Protein AF-A0A6M1Y937-F1 (afdb_monomer)

Mean predicted aligned error: 14.75 Å

Foldseek 3Di:
DDDPPPPPPPDDDPPDFPWDADPQQGIWGWDCPPQKIWIWGAGQVFRWIWIWIQHPVGIDTFDIDRDNQQADWDWGDDPNWIKIWGWHDDPQKTKIFIDTNNHTPDIHIDRNPPPPVVVPNDDPCVVVCVVCVVVVVVVVVVVVVVVVVVVVVVD

Secondary structure (DSSP, 8-state):
----------PPPTTS---EEETTTEEEEEEEETTEEEEEEEETTTTEEEEEEEETTEEEEEEEEE-TT-EEEEEEEETTEEEEEEEEEETTEEEEEEEETTEEEEEEEEE-S----TTT----HHHHHHHHHHHHHHHHHHHHHHHHHHHHHT-

Sequence (155 aa):
MEHDTLHSTPAGNPGASRMKVSLRHGIECWFDVDDITIRVWGAPWSGREVISVQDAAGERVVSQKRNLRFNSPHEFEYGGHLYRVEIRLKFGVAEIRLFRDGELIDSDLHDGGVRINLETGRMNWSATLKKILPALVLGGLVGAAFGYLVGSLFK

pLDDT: mean 76.75, std 19.43, range [32.28, 96.81]

Radius of gyration: 22.96 Å; Cα contacts (8 Å, |Δi|>4): 225; chains: 1; bounding box: 63×54×56 Å

Structure (mmCIF, N/CA/C/O backbone):
data_AF-A0A6M1Y937-F1
#
_entry.id   AF-A0A6M1Y937-F1
#
loop_
_atom_site.group_PDB
_atom_site.id
_atom_site.type_symbol
_atom_site.label_atom_id
_atom_site.label_alt_id
_atom_site.label_comp_id
_atom_site.label_asym_id
_atom_site.label_entity_id
_atom_site.label_seq_id
_atom_site.pdbx_PDB_ins_code
_atom_site.Cartn_x
_atom_site.Cartn_y
_atom_site.Cartn_z
_atom_site.occupancy
_atom_site.B_iso_or_equiv
_atom_site.auth_seq_id
_atom_site.auth_comp_id
_atom_site.auth_asym_id
_atom_site.auth_atom_id
_atom_site.pdbx_PDB_model_num
ATOM 1 N N . MET A 1 1 ? -4.237 34.894 -2.754 1.00 35.19 1 MET A N 1
ATOM 2 C CA . MET A 1 1 ? -4.790 34.034 -3.817 1.00 35.19 1 MET A CA 1
ATOM 3 C C . MET A 1 1 ? -4.417 32.619 -3.439 1.00 35.19 1 MET A C 1
ATOM 5 O O . MET A 1 1 ? -3.277 32.211 -3.617 1.00 35.19 1 MET A O 1
ATOM 9 N N . GLU A 1 2 ? -5.324 31.982 -2.712 1.00 32.28 2 GLU A N 1
ATOM 10 C CA . GLU A 1 2 ? -5.141 30.671 -2.099 1.00 32.28 2 GLU A CA 1
ATOM 11 C C . GLU A 1 2 ? -5.141 29.595 -3.189 1.00 32.28 2 GLU A C 1
ATOM 13 O O . GLU A 1 2 ? -6.020 29.561 -4.048 1.00 32.28 2 GLU A O 1
ATOM 18 N N . HIS A 1 3 ? -4.100 28.761 -3.194 1.00 32.59 3 HIS A N 1
ATOM 19 C CA . HIS A 1 3 ? -4.014 27.586 -4.050 1.00 32.59 3 HIS A CA 1
ATOM 20 C C . HIS A 1 3 ? -4.872 26.485 -3.433 1.00 32.59 3 HIS A C 1
ATOM 22 O O . HIS A 1 3 ? -4.416 25.729 -2.579 1.00 32.59 3 HIS A O 1
ATOM 28 N N . ASP A 1 4 ? -6.123 26.434 -3.873 1.00 34.88 4 ASP A N 1
ATOM 29 C CA . ASP A 1 4 ? -7.077 25.386 -3.548 1.00 34.88 4 ASP A CA 1
ATOM 30 C C . ASP A 1 4 ? -6.670 24.101 -4.294 1.00 34.88 4 ASP A C 1
ATOM 32 O O . ASP A 1 4 ? -7.001 23.872 -5.461 1.00 34.88 4 ASP A O 1
ATOM 36 N N . THR A 1 5 ? -5.817 23.289 -3.664 1.00 38.19 5 THR A N 1
ATOM 37 C CA . THR A 1 5 ? -5.499 21.943 -4.145 1.00 38.19 5 THR A CA 1
ATOM 38 C C . THR A 1 5 ? -6.694 21.041 -3.881 1.00 38.19 5 THR A C 1
ATOM 40 O O . THR A 1 5 ? -6.810 20.440 -2.816 1.00 38.19 5 THR A O 1
ATOM 43 N N . LEU A 1 6 ? -7.565 20.951 -4.885 1.00 32.56 6 LEU A N 1
ATOM 44 C CA . LEU A 1 6 ? -8.627 19.960 -5.001 1.00 32.56 6 LEU A CA 1
ATOM 45 C C . LEU A 1 6 ? -8.051 18.550 -4.798 1.00 32.56 6 LEU A C 1
ATOM 47 O O . LEU A 1 6 ? -7.470 17.947 -5.703 1.00 32.56 6 LEU A O 1
ATOM 51 N N . HIS A 1 7 ? -8.224 18.023 -3.587 1.00 38.12 7 HIS A N 1
ATOM 52 C CA . HIS A 1 7 ? -8.162 16.597 -3.304 1.00 38.12 7 HIS A CA 1
ATOM 53 C C . HIS A 1 7 ? -9.404 15.958 -3.932 1.00 38.12 7 HIS A C 1
ATOM 55 O O . HIS A 1 7 ? -10.459 15.837 -3.315 1.00 38.12 7 HIS A O 1
ATOM 61 N N . SER A 1 8 ? -9.296 15.590 -5.205 1.00 37.72 8 SER A N 1
ATOM 62 C CA . SER A 1 8 ? -10.328 14.819 -5.888 1.00 37.72 8 SER A CA 1
ATOM 63 C C . SER A 1 8 ? -10.316 13.391 -5.343 1.00 37.72 8 SER A C 1
ATOM 65 O O . SER A 1 8 ? -9.587 12.535 -5.846 1.00 37.72 8 SER A O 1
ATOM 67 N N . THR A 1 9 ? -11.108 13.130 -4.307 1.00 49.31 9 THR A N 1
ATOM 68 C CA . THR A 1 9 ? -11.548 11.778 -3.946 1.00 49.31 9 THR A CA 1
ATOM 69 C C . THR A 1 9 ? -12.410 11.258 -5.099 1.00 49.31 9 THR A C 1
ATOM 71 O O . THR A 1 9 ? -13.465 11.839 -5.361 1.00 49.31 9 THR A O 1
ATOM 74 N N . PRO A 1 10 ? -12.003 10.216 -5.847 1.00 47.81 10 PRO A N 1
ATOM 75 C CA . PRO A 1 10 ? -12.894 9.635 -6.834 1.00 47.81 10 PRO A CA 1
ATOM 76 C C . PRO A 1 10 ? -13.980 8.851 -6.093 1.00 47.81 10 PRO A C 1
ATOM 78 O O . PRO A 1 10 ? -13.693 7.860 -5.422 1.00 47.81 10 PRO A O 1
ATOM 81 N N . ALA A 1 11 ? -15.220 9.329 -6.218 1.00 44.12 11 ALA A N 1
ATOM 82 C CA . ALA A 1 11 ? -16.422 8.618 -5.808 1.00 44.12 11 ALA A CA 1
ATOM 83 C C . ALA A 1 11 ? -16.444 7.214 -6.435 1.00 44.12 11 ALA A C 1
ATOM 85 O O . ALA A 1 11 ? -16.033 7.014 -7.582 1.00 44.12 11 ALA A O 1
ATOM 86 N N . GLY A 1 12 ? -16.863 6.244 -5.628 1.00 37.34 12 GLY A N 1
ATOM 87 C CA . GLY A 1 12 ? -16.576 4.838 -5.839 1.00 37.34 12 GLY A CA 1
ATOM 88 C C . GLY A 1 12 ? -17.412 4.167 -6.922 1.00 37.34 12 GLY A C 1
ATOM 89 O O . GLY A 1 12 ? -18.605 4.413 -7.064 1.00 37.34 12 GLY A O 1
ATOM 90 N N . ASN A 1 13 ? -16.763 3.248 -7.636 1.00 36.31 13 ASN A N 1
ATOM 91 C CA . ASN A 1 13 ? -17.419 2.110 -8.264 1.00 36.31 13 ASN A CA 1
ATOM 92 C C . ASN A 1 13 ? -17.120 0.892 -7.365 1.00 36.31 13 ASN A C 1
ATOM 94 O O . ASN A 1 13 ? -15.931 0.605 -7.152 1.00 36.31 13 ASN A O 1
ATOM 98 N N . PRO A 1 14 ? -18.126 0.236 -6.763 1.00 40.62 14 PRO A N 1
ATOM 99 C CA . PRO A 1 14 ? -17.914 -0.940 -5.927 1.00 40.62 14 PRO A CA 1
ATOM 100 C C . PRO A 1 14 ? -17.538 -2.123 -6.830 1.00 40.62 14 PRO A C 1
ATOM 102 O O . PRO A 1 14 ? -18.339 -2.569 -7.646 1.00 40.62 14 PRO A O 1
ATOM 105 N N . GLY A 1 15 ? -16.291 -2.590 -6.729 1.00 41.94 15 GLY A N 1
ATOM 106 C CA . GLY A 1 15 ? -15.800 -3.776 -7.448 1.00 41.94 15 GLY A CA 1
ATOM 107 C C . GLY A 1 15 ? -14.704 -3.539 -8.493 1.00 41.94 15 GLY A C 1
ATOM 108 O O . GLY A 1 15 ? -14.264 -4.494 -9.128 1.00 41.94 15 GLY A O 1
ATOM 109 N N . ALA A 1 16 ? -14.229 -2.306 -8.685 1.00 48.12 16 ALA A N 1
ATOM 110 C CA . ALA A 1 16 ? -13.041 -2.047 -9.499 1.00 48.12 16 ALA A CA 1
ATOM 111 C C . ALA A 1 16 ? -11.820 -1.876 -8.589 1.00 48.12 16 ALA A C 1
ATOM 113 O O . ALA A 1 16 ? -11.764 -0.898 -7.848 1.00 48.12 16 ALA A O 1
ATOM 114 N N . SER A 1 17 ? -10.860 -2.801 -8.681 1.00 53.78 17 SER A N 1
ATOM 115 C CA . SER A 1 17 ? -9.515 -2.685 -8.097 1.00 53.78 17 SER A CA 1
ATOM 116 C C . SER A 1 17 ? -8.974 -1.268 -8.319 1.00 53.78 17 SER A C 1
ATOM 118 O O . SER A 1 17 ? -8.840 -0.825 -9.467 1.00 53.78 17 SER A O 1
ATOM 120 N N . ARG A 1 18 ? -8.736 -0.512 -7.236 1.00 78.12 18 ARG A N 1
ATOM 121 C CA . ARG A 1 18 ? -8.328 0.908 -7.309 1.00 78.12 18 ARG A CA 1
ATOM 122 C C . ARG A 1 18 ? -6.831 1.081 -7.086 1.00 78.12 18 ARG A C 1
ATOM 124 O O . ARG A 1 18 ? -6.392 2.152 -6.673 1.00 78.12 18 ARG A O 1
ATOM 131 N N . MET A 1 19 ? -6.024 0.071 -7.386 1.00 83.25 19 MET A N 1
ATOM 132 C CA . MET A 1 19 ? -4.578 0.201 -7.270 1.00 83.25 19 MET A CA 1
ATOM 133 C C . MET A 1 19 ? -3.995 1.086 -8.384 1.00 83.25 19 MET A C 1
ATOM 135 O O . MET A 1 19 ? -4.123 0.815 -9.579 1.00 83.25 19 MET A O 1
ATOM 139 N N . LYS A 1 20 ? -3.287 2.139 -7.980 1.00 86.12 20 LYS A N 1
ATOM 140 C CA . LYS A 1 20 ? -2.469 2.998 -8.836 1.00 86.12 20 LYS A CA 1
ATOM 141 C C . LYS A 1 20 ? -1.001 2.750 -8.524 1.00 86.12 20 LYS A C 1
ATOM 143 O O . LYS A 1 20 ? -0.574 2.845 -7.377 1.00 86.12 20 LYS A O 1
ATOM 148 N N . VAL A 1 21 ? -0.209 2.497 -9.559 1.00 81.50 21 VAL A N 1
ATOM 149 C CA . VAL A 1 21 ? 1.246 2.364 -9.439 1.00 81.50 21 VAL A CA 1
ATOM 150 C C . VAL A 1 21 ? 1.912 3.369 -10.365 1.00 81.50 21 VAL A C 1
ATOM 152 O O . VAL A 1 21 ? 1.602 3.453 -11.552 1.00 81.50 21 VAL A O 1
ATOM 155 N N . SER A 1 22 ? 2.834 4.161 -9.825 1.00 80.31 22 SER A N 1
ATOM 156 C CA . SER A 1 22 ? 3.621 5.113 -10.602 1.00 80.31 22 SER A CA 1
ATOM 157 C C . SER A 1 22 ? 5.044 5.245 -10.065 1.00 80.31 22 SER A C 1
ATOM 159 O O . SER A 1 22 ? 5.284 5.210 -8.861 1.00 80.31 22 SER A O 1
ATOM 161 N N . LEU A 1 23 ? 6.001 5.491 -10.961 1.00 72.31 23 LEU A N 1
ATOM 162 C CA . LEU A 1 23 ? 7.405 5.714 -10.588 1.00 72.31 23 LEU A CA 1
ATOM 163 C C . LEU A 1 23 ? 7.620 7.012 -9.788 1.00 72.31 23 LEU A C 1
ATOM 165 O O . LEU A 1 23 ? 8.604 7.141 -9.061 1.00 72.31 23 LEU A O 1
ATOM 169 N N . ARG A 1 24 ? 6.713 7.988 -9.932 1.00 74.75 24 ARG A N 1
ATOM 170 C CA . ARG A 1 24 ? 6.823 9.302 -9.283 1.00 74.75 24 ARG A CA 1
ATOM 171 C C . ARG A 1 24 ? 6.083 9.370 -7.949 1.00 74.75 24 ARG A C 1
ATOM 173 O O . ARG A 1 24 ? 6.630 9.921 -7.001 1.00 74.75 24 ARG A O 1
ATOM 180 N N . HIS A 1 25 ? 4.869 8.828 -7.882 1.00 77.00 25 HIS A N 1
ATOM 181 C CA . HIS A 1 25 ? 3.992 8.945 -6.709 1.00 77.00 25 HIS A CA 1
AT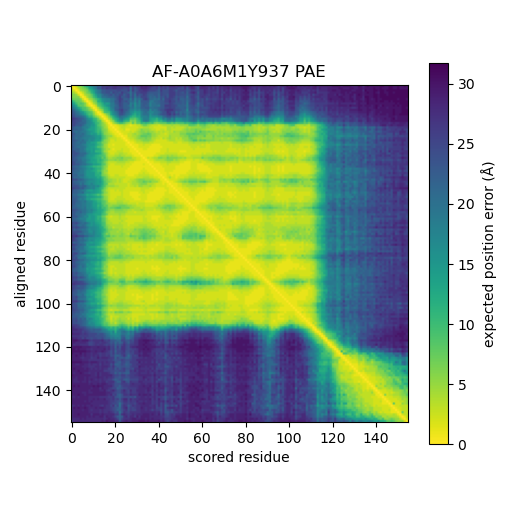OM 182 C C . HIS A 1 25 ? 3.905 7.654 -5.890 1.00 77.00 25 HIS A C 1
ATOM 184 O O . HIS A 1 25 ? 3.419 7.693 -4.763 1.00 77.00 25 HIS A O 1
ATOM 190 N N . GLY A 1 26 ? 4.435 6.545 -6.418 1.00 84.31 26 GLY A N 1
ATOM 191 C CA . GLY A 1 26 ? 4.500 5.268 -5.724 1.00 84.31 26 GLY A CA 1
ATOM 192 C C . GLY A 1 26 ? 3.291 4.382 -5.941 1.00 84.31 26 GLY A C 1
ATOM 193 O O . GLY A 1 26 ? 2.678 4.414 -7.010 1.00 84.31 26 GLY A O 1
ATOM 194 N N . ILE A 1 27 ? 3.004 3.576 -4.924 1.00 87.50 27 ILE A N 1
ATOM 195 C CA . ILE A 1 27 ? 1.865 2.664 -4.879 1.00 87.50 27 ILE A CA 1
ATOM 196 C C . ILE A 1 27 ? 0.773 3.333 -4.053 1.00 87.50 27 ILE A C 1
ATOM 198 O O . ILE A 1 27 ? 1.035 3.817 -2.953 1.00 87.50 27 ILE A O 1
ATOM 202 N N . GLU A 1 28 ? -0.439 3.360 -4.583 1.00 91.62 28 GLU A N 1
ATOM 203 C CA . GLU A 1 28 ? -1.617 3.851 -3.884 1.00 91.62 28 GLU A CA 1
ATOM 204 C C . GLU A 1 28 ? -2.786 2.895 -4.124 1.00 91.62 28 GLU A C 1
ATOM 206 O O . GLU A 1 28 ? -3.019 2.484 -5.258 1.00 91.62 28 GLU A O 1
ATOM 211 N N . CYS A 1 29 ? -3.489 2.498 -3.070 1.00 91.75 29 CYS A N 1
ATOM 212 C CA . CYS A 1 29 ? -4.569 1.515 -3.123 1.00 91.75 29 CYS A CA 1
ATOM 213 C C . CYS A 1 29 ? -5.653 1.876 -2.109 1.00 91.75 29 CYS A C 1
ATOM 215 O O . CYS A 1 29 ? -5.351 2.485 -1.081 1.00 91.75 29 CYS A O 1
ATOM 217 N N . TRP A 1 30 ? -6.896 1.491 -2.390 1.00 93.12 30 TRP A N 1
ATOM 218 C CA . TRP A 1 30 ? -8.041 1.730 -1.516 1.00 93.12 30 TRP A CA 1
ATOM 219 C C . TRP A 1 30 ? -8.870 0.461 -1.396 1.00 93.12 30 TRP A C 1
ATOM 221 O O . TRP A 1 30 ? -9.169 -0.158 -2.413 1.00 93.12 30 TRP A O 1
ATOM 231 N N . PHE A 1 31 ? -9.266 0.129 -0.174 1.00 91.25 31 PHE A N 1
ATOM 232 C CA . PHE A 1 31 ? -10.199 -0.948 0.126 1.00 91.25 31 PHE A CA 1
ATOM 233 C C . PHE A 1 31 ? -11.432 -0.353 0.791 1.00 91.25 31 PHE A C 1
ATOM 235 O O . PHE A 1 31 ? -11.298 0.341 1.796 1.00 91.25 31 PHE A O 1
ATOM 242 N N . ASP A 1 32 ? -12.608 -0.622 0.236 1.00 91.25 32 ASP A N 1
ATOM 243 C CA . ASP A 1 32 ? -13.886 -0.201 0.807 1.00 91.25 32 ASP A CA 1
ATOM 244 C C . ASP A 1 32 ? -14.475 -1.410 1.570 1.00 91.25 32 ASP A C 1
ATOM 246 O O . ASP A 1 32 ? -14.876 -2.395 0.951 1.00 91.25 32 ASP A O 1
ATOM 250 N N . VAL A 1 33 ? -14.480 -1.373 2.908 1.00 88.50 33 VAL A N 1
ATOM 251 C CA . VAL A 1 33 ? -14.933 -2.469 3.794 1.00 88.50 33 VAL A CA 1
ATOM 252 C C . VAL A 1 33 ? -15.628 -1.895 5.026 1.00 88.50 33 VAL A C 1
ATOM 254 O O . VAL A 1 33 ? -15.179 -0.882 5.530 1.00 88.50 33 VAL A O 1
ATOM 257 N N . ASP A 1 34 ? -16.690 -2.525 5.538 1.00 84.12 34 ASP A N 1
ATOM 258 C CA . ASP A 1 34 ? -17.322 -2.179 6.830 1.00 84.12 34 ASP A CA 1
ATOM 259 C C . ASP A 1 34 ? -17.558 -0.665 7.048 1.00 84.12 34 ASP A C 1
ATOM 261 O O . ASP A 1 34 ? -17.217 -0.106 8.092 1.00 84.12 34 ASP A O 1
ATOM 265 N N . ASP A 1 35 ? -18.102 0.007 6.029 1.00 86.31 35 ASP A N 1
ATOM 266 C CA . ASP A 1 35 ? -18.364 1.458 6.000 1.00 86.31 35 ASP A CA 1
ATOM 267 C C . ASP A 1 35 ? -17.122 2.355 6.183 1.00 86.31 35 ASP A C 1
ATOM 269 O O . ASP A 1 35 ? -17.237 3.556 6.445 1.00 86.31 35 ASP A O 1
ATOM 273 N N . ILE A 1 36 ? -15.930 1.789 5.994 1.00 90.25 36 ILE A N 1
ATOM 274 C CA . ILE A 1 36 ? -14.660 2.504 5.950 1.00 90.25 36 ILE A CA 1
ATOM 275 C C . ILE A 1 36 ? -13.938 2.327 4.624 1.00 90.25 36 ILE A C 1
ATOM 277 O O . ILE A 1 36 ? -14.040 1.306 3.946 1.00 90.25 36 ILE A O 1
ATOM 281 N N . THR A 1 37 ? -13.118 3.319 4.294 1.00 94.19 37 THR A N 1
ATOM 282 C CA . THR A 1 37 ? -12.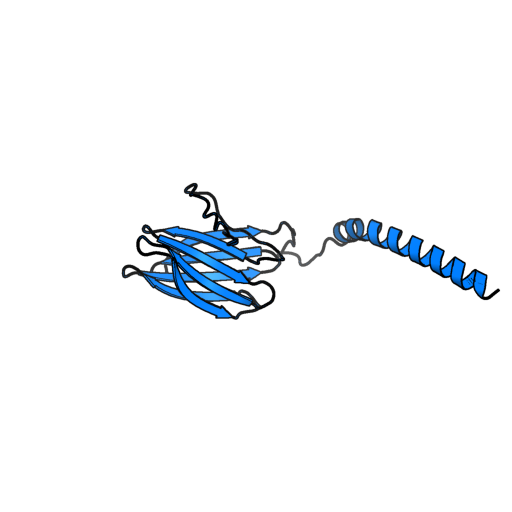137 3.214 3.217 1.00 94.19 37 THR A CA 1
ATOM 283 C C . THR A 1 37 ? -10.740 3.155 3.819 1.00 94.19 37 THR A C 1
ATOM 285 O O . THR A 1 37 ? -10.262 4.113 4.427 1.00 94.19 37 THR A O 1
ATOM 288 N N . ILE A 1 38 ? -10.050 2.033 3.631 1.00 94.06 38 ILE A N 1
ATOM 289 C CA . ILE A 1 38 ? -8.646 1.870 4.004 1.00 94.06 38 ILE A CA 1
ATOM 290 C C . ILE A 1 38 ? -7.796 2.296 2.813 1.00 94.06 38 ILE A C 1
ATOM 292 O O . ILE A 1 38 ? -7.804 1.646 1.769 1.00 94.06 38 ILE A O 1
ATOM 296 N N . ARG A 1 39 ? -7.025 3.368 2.971 1.00 95.06 39 ARG A N 1
ATOM 297 C CA . ARG A 1 39 ? -6.066 3.843 1.977 1.00 95.06 39 ARG A CA 1
ATOM 298 C C . ARG A 1 39 ? -4.662 3.378 2.337 1.00 95.06 39 ARG A C 1
ATOM 300 O O . ARG A 1 39 ? -4.184 3.561 3.455 1.00 95.06 39 ARG A O 1
ATOM 307 N N . VAL A 1 40 ? -3.978 2.822 1.349 1.00 94.50 40 VAL A N 1
ATOM 308 C CA . VAL A 1 40 ? -2.596 2.359 1.443 1.00 94.50 40 VAL A CA 1
ATOM 309 C C . VAL A 1 40 ? -1.748 3.198 0.506 1.00 94.50 40 VAL A C 1
ATOM 311 O O . VAL A 1 40 ? -2.002 3.226 -0.695 1.00 94.50 40 VAL A O 1
ATOM 314 N N . TRP A 1 41 ? -0.730 3.869 1.038 1.00 94.44 41 TRP A N 1
ATOM 315 C CA . TRP A 1 41 ? 0.205 4.668 0.252 1.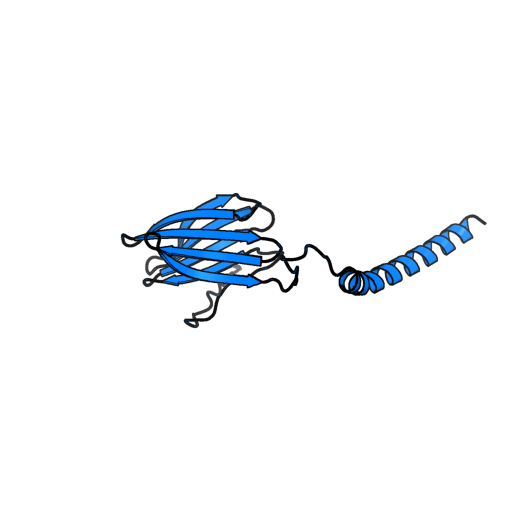00 94.44 41 TRP A CA 1
ATOM 316 C C . TRP A 1 41 ? 1.654 4.270 0.533 1.00 94.44 41 TRP A C 1
ATOM 318 O O . TRP A 1 41 ? 2.067 4.169 1.688 1.00 94.44 41 TRP A O 1
ATOM 328 N N . GLY A 1 42 ? 2.441 4.079 -0.526 1.00 91.62 42 GLY A N 1
ATOM 329 C CA . GLY A 1 42 ? 3.851 3.704 -0.465 1.00 91.62 42 GLY A CA 1
ATOM 330 C C . GLY A 1 42 ? 4.721 4.572 -1.373 1.00 91.62 42 GLY A C 1
ATOM 331 O O . GLY A 1 42 ? 4.572 4.536 -2.590 1.00 91.62 42 GLY A O 1
ATOM 332 N N . ALA A 1 43 ? 5.669 5.320 -0.805 1.00 88.06 43 ALA A N 1
ATOM 333 C CA . ALA A 1 43 ? 6.555 6.235 -1.526 1.00 88.06 43 ALA A CA 1
ATOM 334 C C . ALA A 1 43 ? 7.801 5.524 -2.093 1.00 88.06 43 ALA A C 1
ATOM 336 O O . ALA A 1 43 ? 8.649 5.079 -1.313 1.00 88.06 43 ALA A O 1
ATOM 337 N N . PRO A 1 44 ? 8.015 5.511 -3.422 1.00 80.12 44 PRO A N 1
ATOM 338 C CA . PRO A 1 44 ? 8.881 4.538 -4.096 1.00 80.12 44 PRO A CA 1
ATOM 339 C C . PRO A 1 44 ? 10.371 4.694 -3.758 1.00 80.12 44 PRO A C 1
ATOM 341 O O . PRO A 1 44 ? 11.111 3.718 -3.759 1.00 80.12 44 PRO A O 1
ATOM 344 N N . TRP A 1 45 ? 10.816 5.909 -3.429 1.00 81.25 45 TRP A N 1
ATOM 345 C CA . TRP A 1 45 ? 12.230 6.214 -3.168 1.00 81.25 45 TRP A CA 1
ATOM 346 C C . TRP A 1 45 ? 12.599 6.186 -1.689 1.00 81.25 45 TRP A C 1
ATOM 348 O O . TRP A 1 45 ? 13.715 5.828 -1.321 1.00 81.25 45 TRP A O 1
ATOM 358 N N . SER A 1 46 ? 11.674 6.596 -0.821 1.00 87.75 46 SER A N 1
ATOM 359 C CA . SER A 1 46 ? 11.926 6.630 0.619 1.00 87.75 46 SER A CA 1
ATOM 360 C C . SER A 1 46 ? 11.551 5.317 1.302 1.00 87.75 46 SER A C 1
ATOM 362 O O . SER A 1 46 ? 12.013 5.086 2.421 1.00 87.75 46 SER A O 1
ATOM 364 N N . GLY A 1 47 ? 10.728 4.483 0.657 1.00 88.44 47 GLY A N 1
ATOM 365 C CA . GLY A 1 47 ? 10.111 3.306 1.263 1.00 88.44 47 GLY A CA 1
ATOM 366 C C . GLY A 1 47 ? 9.079 3.671 2.328 1.00 88.44 47 GLY A C 1
ATOM 367 O O . GLY A 1 47 ? 8.759 2.841 3.165 1.00 88.44 47 GLY A O 1
ATOM 368 N N . ARG A 1 48 ? 8.626 4.930 2.398 1.00 94.31 48 ARG A N 1
ATOM 369 C CA . ARG A 1 48 ? 7.636 5.345 3.398 1.00 94.31 48 ARG A CA 1
ATOM 370 C C . ARG A 1 48 ? 6.287 4.726 3.052 1.00 94.31 48 ARG A C 1
ATOM 372 O O . ARG A 1 48 ? 5.803 4.926 1.948 1.00 94.31 48 ARG A O 1
ATOM 379 N N . GLU A 1 49 ? 5.688 4.050 4.015 1.00 95.00 49 GLU A N 1
ATOM 380 C CA . GLU A 1 49 ? 4.399 3.373 3.912 1.00 95.00 49 GLU A CA 1
ATOM 381 C C . GLU A 1 49 ? 3.448 3.999 4.925 1.00 95.00 49 GLU A C 1
ATOM 383 O O . GLU A 1 49 ? 3.820 4.179 6.088 1.00 95.00 49 GLU A O 1
ATOM 388 N N . VAL A 1 50 ? 2.249 4.368 4.491 1.00 96.50 50 VAL A N 1
ATOM 389 C CA . VAL A 1 50 ? 1.218 4.998 5.319 1.00 96.50 50 VAL A CA 1
ATOM 390 C C . VAL A 1 50 ? -0.105 4.301 5.048 1.00 96.50 50 VAL A C 1
ATOM 392 O O . VAL A 1 50 ? -0.516 4.184 3.895 1.00 96.50 50 VAL A O 1
ATOM 395 N N . ILE A 1 51 ? -0.757 3.859 6.118 1.00 96.25 51 ILE A N 1
ATOM 396 C CA . ILE A 1 51 ? -2.109 3.312 6.100 1.00 96.25 51 ILE A CA 1
ATOM 397 C C . ILE A 1 51 ? -3.014 4.318 6.793 1.00 96.25 51 ILE A C 1
ATOM 399 O O . ILE A 1 51 ? -2.768 4.674 7.953 1.00 96.25 51 ILE A O 1
ATOM 403 N N . SER A 1 52 ? -4.044 4.771 6.094 1.00 96.62 52 SER A N 1
ATOM 404 C CA . SER A 1 52 ? -5.097 5.607 6.653 1.00 96.62 52 SER A CA 1
ATOM 405 C C . SER A 1 52 ? -6.456 4.933 6.535 1.00 96.62 52 SER A C 1
ATOM 407 O O . SER A 1 52 ? -6.696 4.125 5.644 1.00 96.62 52 SER A O 1
ATOM 409 N N . VAL A 1 53 ? -7.332 5.256 7.477 1.00 95.69 53 VAL A N 1
ATOM 410 C CA . VAL A 1 53 ? -8.737 4.861 7.479 1.00 95.69 53 VAL A CA 1
ATOM 411 C C . VAL A 1 53 ? -9.558 6.127 7.335 1.00 95.69 53 VAL A C 1
ATOM 413 O O . VAL A 1 53 ? -9.335 7.086 8.074 1.00 95.69 53 VAL A O 1
ATOM 416 N N . GLN A 1 54 ? -10.477 6.123 6.381 1.00 94.38 54 GLN A N 1
ATOM 417 C CA . GLN A 1 54 ? -11.482 7.151 6.199 1.00 94.38 54 GLN A CA 1
ATOM 418 C C . GLN A 1 54 ? -12.841 6.599 6.618 1.00 94.38 54 GLN A C 1
ATOM 420 O O . GLN A 1 54 ? -13.282 5.574 6.103 1.00 94.38 54 GLN A O 1
ATOM 425 N N . ASP A 1 55 ? -13.482 7.296 7.544 1.00 92.38 55 ASP A N 1
ATOM 426 C CA . ASP A 1 55 ? -14.818 7.001 8.051 1.00 92.38 55 ASP A CA 1
ATOM 427 C C . ASP A 1 55 ? -15.665 8.293 8.091 1.00 92.38 55 ASP A C 1
ATOM 429 O O . ASP A 1 55 ? -15.267 9.336 7.559 1.00 92.38 55 ASP A O 1
ATOM 433 N N . ALA A 1 56 ? -16.846 8.242 8.714 1.00 89.88 56 ALA A N 1
ATOM 434 C CA . ALA A 1 56 ? -17.733 9.400 8.849 1.00 89.88 56 ALA A CA 1
ATOM 435 C C . ALA A 1 56 ? -1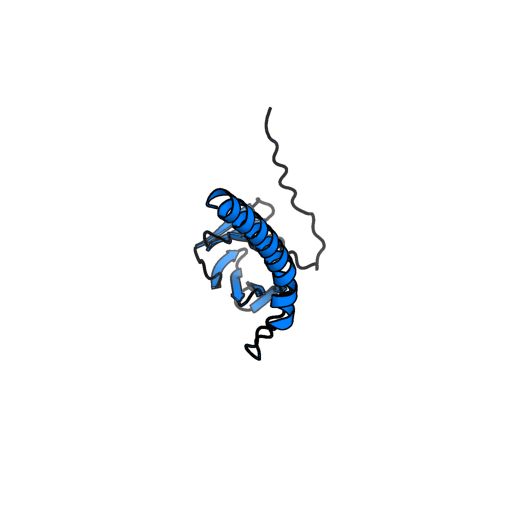7.131 10.571 9.657 1.00 89.88 56 ALA A C 1
ATOM 437 O O . ALA A 1 56 ? -17.574 11.709 9.499 1.00 89.88 56 ALA A O 1
ATOM 438 N N . ALA A 1 57 ? -16.142 10.318 10.519 1.00 89.44 57 ALA A N 1
ATOM 439 C CA . ALA A 1 57 ? -15.436 11.337 11.294 1.00 89.44 57 ALA A CA 1
ATOM 440 C C . ALA A 1 57 ? -14.244 11.949 10.533 1.00 89.44 57 ALA A C 1
ATOM 442 O O . ALA A 1 57 ? -13.761 13.015 10.920 1.00 89.44 57 ALA A O 1
ATOM 443 N N . GLY A 1 58 ? -13.786 11.314 9.450 1.00 91.19 58 GLY A N 1
ATOM 444 C CA . GLY A 1 58 ? -12.733 11.819 8.569 1.00 91.19 58 GLY A CA 1
ATOM 445 C C . GLY A 1 58 ? -11.636 10.793 8.277 1.00 91.19 58 GLY A C 1
ATOM 446 O O . GLY A 1 58 ? -11.777 9.606 8.552 1.00 91.19 58 GLY A O 1
ATOM 447 N N . GLU A 1 59 ? -10.526 11.253 7.690 1.00 93.44 59 GLU A N 1
ATOM 448 C CA . GLU A 1 59 ? -9.343 10.421 7.426 1.00 93.44 59 GLU A CA 1
ATOM 449 C C . GLU A 1 59 ? -8.359 10.489 8.602 1.00 93.44 59 GLU A C 1
ATOM 451 O O . GLU A 1 59 ? -7.979 11.570 9.059 1.00 93.44 59 GLU A O 1
ATOM 456 N N . ARG A 1 60 ? -7.887 9.329 9.063 1.00 95.31 60 ARG A N 1
ATOM 457 C CA . ARG A 1 60 ? -6.857 9.211 10.101 1.00 95.31 60 ARG A CA 1
ATOM 458 C C . ARG A 1 60 ? -5.786 8.203 9.721 1.00 95.31 60 ARG A C 1
ATOM 460 O O . ARG A 1 60 ? -6.081 7.135 9.198 1.00 95.31 60 ARG A O 1
ATOM 467 N N . VAL A 1 61 ? -4.529 8.516 10.027 1.00 96.81 61 VAL A N 1
ATOM 468 C CA . VAL A 1 61 ? -3.410 7.582 9.841 1.00 96.81 61 VAL A CA 1
ATOM 469 C C . VAL A 1 61 ? -3.408 6.569 10.982 1.00 96.81 61 VAL A C 1
ATOM 471 O O . VAL A 1 61 ? -3.278 6.947 12.143 1.00 96.81 61 VAL A O 1
ATOM 474 N N . VAL A 1 62 ? -3.525 5.286 10.644 1.00 96.00 62 VAL A N 1
ATOM 475 C CA . VAL A 1 62 ? -3.542 4.172 11.608 1.00 96.00 62 VAL A CA 1
ATOM 476 C C . VAL A 1 62 ? -2.201 3.450 11.689 1.00 96.00 62 VAL A C 1
ATOM 478 O O . VAL A 1 62 ? -1.882 2.838 12.703 1.00 96.00 62 VAL A O 1
ATOM 481 N N . SER A 1 63 ? -1.380 3.530 10.640 1.00 96.19 63 SER A N 1
ATOM 482 C CA . SER A 1 63 ? -0.051 2.925 10.644 1.00 96.19 63 SER A CA 1
ATOM 483 C C . SER A 1 63 ? 0.902 3.661 9.715 1.00 96.19 63 SER A C 1
ATOM 485 O O . SER A 1 63 ? 0.527 4.080 8.622 1.00 96.19 63 SER A O 1
ATOM 487 N N . GLN A 1 64 ? 2.163 3.786 10.125 1.00 95.81 64 GLN A N 1
ATOM 488 C CA . GLN A 1 64 ? 3.226 4.326 9.286 1.00 95.81 64 GLN A CA 1
ATOM 489 C C . GLN A 1 64 ? 4.516 3.534 9.496 1.00 95.81 64 GLN A C 1
ATOM 491 O O . GLN A 1 64 ? 4.945 3.320 10.629 1.00 95.81 64 GLN A O 1
ATOM 496 N N . LYS A 1 65 ? 5.162 3.130 8.400 1.00 94.56 65 LYS A N 1
ATOM 497 C CA . LYS A 1 65 ?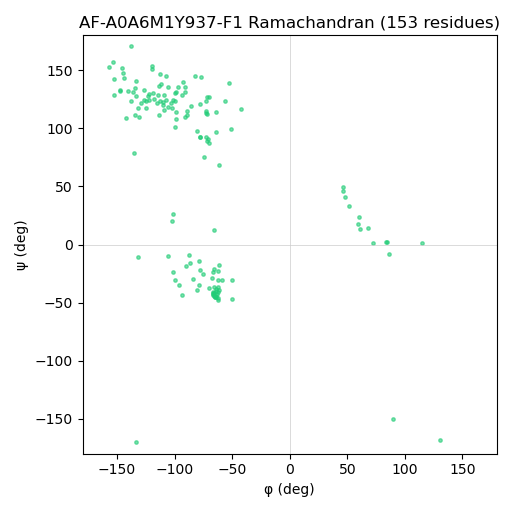 6.454 2.432 8.413 1.00 94.56 65 LYS A CA 1
ATOM 498 C C . LYS A 1 65 ? 7.377 2.965 7.326 1.00 94.56 65 LYS A C 1
ATOM 500 O O . LYS A 1 65 ? 6.999 3.794 6.497 1.00 94.56 65 LYS A O 1
ATOM 505 N N . ARG A 1 66 ? 8.633 2.525 7.373 1.00 92.94 66 ARG A N 1
ATOM 506 C CA . ARG A 1 66 ? 9.616 2.785 6.325 1.00 92.94 66 ARG A CA 1
ATOM 507 C C . ARG A 1 66 ? 10.307 1.484 5.941 1.00 92.94 66 ARG A C 1
ATOM 509 O O . ARG A 1 66 ? 11.097 0.957 6.718 1.00 92.94 66 ARG A O 1
ATOM 516 N N . ASN A 1 67 ? 10.014 0.991 4.747 1.00 87.62 67 ASN A N 1
ATOM 517 C CA . ASN A 1 67 ? 10.541 -0.244 4.197 1.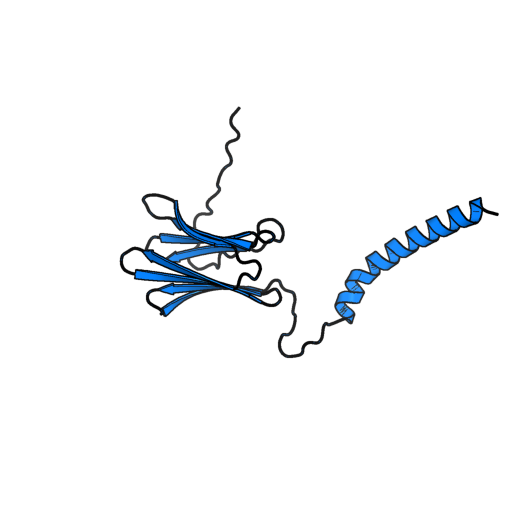00 87.62 67 ASN A CA 1
ATOM 518 C C . ASN A 1 67 ? 10.812 -0.090 2.695 1.00 87.62 67 ASN A C 1
ATOM 520 O O . ASN A 1 67 ? 9.907 -0.043 1.872 1.00 87.62 67 ASN A O 1
ATOM 524 N N . LEU A 1 68 ? 12.090 -0.053 2.317 1.00 83.81 68 LEU A N 1
ATOM 525 C CA . LEU A 1 68 ? 12.497 0.052 0.909 1.00 83.81 68 LEU A CA 1
ATOM 526 C C . LEU A 1 68 ? 12.125 -1.179 0.071 1.00 83.81 68 LEU A C 1
ATOM 528 O O . LEU A 1 68 ? 12.074 -1.088 -1.151 1.00 83.81 68 LEU A O 1
ATOM 532 N N . ARG A 1 69 ? 11.903 -2.336 0.707 1.00 83.00 69 ARG A N 1
ATOM 533 C CA . ARG A 1 69 ? 11.548 -3.575 0.005 1.00 83.00 69 ARG A CA 1
ATOM 534 C C . ARG A 1 69 ? 10.046 -3.721 -0.222 1.00 83.00 69 ARG A C 1
ATOM 536 O O . ARG A 1 69 ? 9.673 -4.657 -0.921 1.00 83.00 69 ARG A O 1
ATOM 543 N N . PHE A 1 70 ? 9.218 -2.852 0.369 1.00 80.75 70 PHE A N 1
ATOM 544 C CA . PHE A 1 70 ? 7.755 -2.943 0.311 1.00 80.75 70 PHE A CA 1
ATOM 545 C C . PHE A 1 70 ? 7.250 -4.362 0.596 1.00 80.75 70 PHE A C 1
ATOM 547 O O . PHE A 1 70 ? 6.522 -4.966 -0.191 1.00 80.75 70 PHE A O 1
ATOM 554 N N . ASN A 1 71 ? 7.756 -4.930 1.690 1.00 87.81 71 ASN A N 1
ATOM 555 C CA . ASN A 1 71 ? 7.380 -6.242 2.201 1.00 87.81 71 ASN A CA 1
ATOM 556 C C . ASN A 1 71 ? 7.191 -6.128 3.712 1.00 87.81 71 ASN A C 1
ATOM 558 O O . ASN A 1 71 ? 8.119 -6.399 4.482 1.00 87.81 71 ASN A O 1
ATOM 562 N N . SER A 1 72 ? 6.043 -5.594 4.110 1.00 90.31 72 SER A N 1
ATOM 563 C CA . SER A 1 72 ? 5.763 -5.189 5.490 1.00 90.31 72 SER A CA 1
ATOM 564 C C . SER A 1 72 ? 4.285 -5.388 5.815 1.00 90.31 72 SER A C 1
ATOM 566 O O . SER A 1 72 ? 3.421 -4.965 5.043 1.00 90.31 72 SER A O 1
ATOM 568 N N . PRO A 1 73 ? 3.983 -5.995 6.976 1.00 94.62 73 PRO A N 1
ATOM 569 C CA . PRO A 1 73 ? 2.640 -5.997 7.527 1.00 94.62 73 PRO A CA 1
ATOM 570 C C . PRO A 1 73 ? 2.374 -4.693 8.290 1.00 94.62 73 PRO A C 1
ATOM 572 O O . PRO A 1 73 ? 3.261 -4.162 8.968 1.00 94.62 73 PRO A O 1
ATOM 575 N N . HIS A 1 74 ? 1.142 -4.211 8.235 1.00 96.12 74 HIS A N 1
ATOM 576 C CA . HIS A 1 74 ? 0.604 -3.119 9.036 1.00 96.12 74 HIS A CA 1
ATOM 577 C C . HIS A 1 74 ? -0.643 -3.617 9.748 1.00 96.12 74 HIS A C 1
ATOM 579 O O . HIS A 1 74 ? -1.613 -3.974 9.092 1.00 96.12 74 HIS A O 1
ATOM 585 N N . GLU A 1 75 ? -0.611 -3.640 11.073 1.00 96.38 75 GLU A N 1
ATOM 586 C CA . GLU A 1 75 ? -1.711 -4.130 11.900 1.00 96.38 75 GLU A CA 1
ATOM 587 C C . GLU A 1 75 ? -2.325 -2.960 12.665 1.00 96.38 75 GLU A C 1
ATOM 589 O O . GLU A 1 75 ? -1.594 -2.083 13.137 1.00 96.38 75 GLU A O 1
ATOM 594 N N . PHE A 1 76 ? -3.653 -2.923 12.738 1.00 95.31 76 PHE A N 1
ATOM 595 C CA . PHE A 1 76 ? -4.407 -1.921 13.485 1.00 95.31 76 PHE A CA 1
ATOM 596 C C . PHE A 1 76 ? -5.796 -2.451 13.844 1.00 95.31 76 PHE A C 1
ATOM 598 O O . PHE A 1 76 ? -6.358 -3.279 13.135 1.00 95.31 76 PHE A O 1
ATOM 605 N N . GLU A 1 77 ? -6.367 -1.952 14.936 1.00 94.00 77 GLU A N 1
ATOM 606 C CA . GLU A 1 77 ? -7.731 -2.288 15.343 1.00 94.00 77 GLU A CA 1
ATOM 607 C C . GLU A 1 77 ? -8.710 -1.208 14.879 1.00 94.00 77 GLU A C 1
ATOM 609 O O . GLU A 1 77 ? -8.453 -0.007 15.019 1.00 94.00 77 GLU A O 1
ATOM 614 N N . TYR A 1 78 ? -9.851 -1.629 14.336 1.00 91.62 78 TYR A N 1
ATOM 615 C CA . TYR A 1 78 ? -10.942 -0.735 13.965 1.00 91.62 78 TYR A CA 1
ATOM 616 C C . TYR A 1 78 ? -12.285 -1.445 14.150 1.00 91.62 78 TYR A C 1
ATOM 618 O O . TYR A 1 78 ? -12.447 -2.585 13.728 1.00 91.62 78 TYR A O 1
ATOM 626 N N . GLY A 1 79 ? -13.253 -0.787 14.795 1.00 87.44 79 GLY A N 1
ATOM 627 C CA . GLY A 1 79 ? -14.603 -1.344 14.960 1.00 87.44 79 GLY A CA 1
ATOM 628 C C . GLY A 1 79 ? -14.662 -2.678 15.720 1.00 87.44 79 GLY A C 1
ATOM 629 O O . GLY A 1 79 ? -15.604 -3.431 15.527 1.00 87.44 79 GLY A O 1
ATOM 630 N N . GLY A 1 80 ? -13.661 -2.987 16.555 1.00 91.50 80 GLY A N 1
ATOM 631 C CA . GLY A 1 80 ? -13.561 -4.267 17.272 1.00 91.50 80 GLY A CA 1
ATOM 632 C C . GLY A 1 80 ? -12.924 -5.411 16.474 1.00 91.50 80 GLY A C 1
ATOM 633 O O . GLY A 1 80 ? -12.803 -6.507 17.011 1.00 91.50 80 GLY A O 1
ATOM 634 N N . HIS A 1 81 ? -12.487 -5.153 15.240 1.00 94.12 81 HIS A N 1
ATOM 635 C CA . HIS A 1 81 ? -11.790 -6.115 14.391 1.00 94.12 81 HIS A CA 1
ATOM 636 C C . HIS A 1 81 ? -10.304 -5.776 14.269 1.00 94.12 81 HIS A C 1
ATOM 638 O O . HIS A 1 81 ? -9.921 -4.600 14.206 1.00 94.12 81 HIS A O 1
ATOM 644 N N . LEU A 1 82 ? -9.464 -6.808 14.191 1.00 95.56 82 LEU A N 1
ATOM 645 C CA . LEU A 1 82 ? -8.040 -6.658 13.915 1.00 95.56 82 LEU A CA 1
ATOM 646 C C . LEU A 1 82 ? -7.809 -6.685 12.405 1.00 95.56 82 LEU A C 1
ATOM 648 O O . LEU A 1 82 ? -7.929 -7.724 11.755 1.00 95.56 82 LEU A O 1
ATOM 652 N N . TYR A 1 83 ? -7.416 -5.546 11.852 1.00 96.06 83 TYR A N 1
ATOM 653 C CA . TYR A 1 83 ? -7.048 -5.424 10.453 1.00 96.06 83 TYR A CA 1
ATOM 654 C C . TYR A 1 83 ? -5.551 -5.610 10.264 1.00 96.06 83 TYR A C 1
ATOM 656 O O . TYR A 1 83 ? -4.737 -5.075 11.019 1.00 96.06 83 TYR A O 1
ATOM 664 N N . ARG A 1 84 ? -5.181 -6.323 9.198 1.00 96.69 84 ARG A N 1
ATOM 665 C CA . ARG A 1 84 ? -3.796 -6.419 8.738 1.00 96.69 84 ARG A CA 1
ATOM 666 C C . ARG A 1 84 ? -3.707 -6.118 7.252 1.00 96.69 84 ARG A C 1
ATOM 668 O O . ARG A 1 84 ? -4.293 -6.819 6.438 1.00 96.69 84 ARG A O 1
ATOM 675 N N . VAL A 1 85 ? -2.917 -5.116 6.896 1.00 95.75 85 VAL A N 1
ATOM 676 C CA . VAL A 1 85 ? -2.545 -4.814 5.513 1.00 95.75 85 VAL A CA 1
ATOM 677 C C . VAL A 1 85 ? -1.143 -5.346 5.260 1.00 95.75 85 VAL A C 1
ATOM 679 O O . VAL A 1 85 ? -0.203 -4.984 5.963 1.00 95.75 85 VAL A O 1
ATOM 682 N N . GLU A 1 86 ? -0.978 -6.186 4.247 1.00 94.62 86 GLU A N 1
ATOM 683 C CA . GLU A 1 86 ? 0.334 -6.638 3.792 1.00 94.62 86 GLU A CA 1
ATOM 684 C C . GLU A 1 86 ? 0.656 -6.034 2.434 1.00 94.62 86 GLU A C 1
ATOM 686 O O . GLU A 1 86 ? -0.039 -6.292 1.453 1.00 94.62 86 GLU A O 1
ATOM 691 N N . ILE A 1 87 ? 1.745 -5.271 2.372 1.00 91.94 87 ILE A N 1
ATOM 692 C CA . ILE A 1 87 ? 2.304 -4.769 1.117 1.00 91.94 87 ILE A CA 1
ATOM 693 C C . ILE A 1 87 ? 3.373 -5.760 0.670 1.00 91.94 87 ILE A C 1
ATOM 695 O O . ILE A 1 87 ? 4.248 -6.108 1.465 1.00 91.94 87 ILE A O 1
ATOM 699 N N . ARG A 1 88 ? 3.307 -6.231 -0.579 1.00 89.88 88 ARG A N 1
ATOM 700 C CA . ARG A 1 88 ? 4.285 -7.151 -1.170 1.00 89.88 88 ARG A CA 1
ATOM 701 C C . ARG A 1 88 ? 4.678 -6.693 -2.568 1.00 89.88 88 ARG A C 1
ATOM 703 O O . ARG A 1 88 ? 3.904 -6.802 -3.514 1.00 89.88 88 ARG A O 1
ATOM 710 N N . LEU A 1 89 ? 5.924 -6.259 -2.719 1.00 83.81 89 LEU A N 1
ATOM 711 C CA . LEU A 1 89 ? 6.522 -5.959 -4.017 1.00 83.81 89 LEU A CA 1
ATOM 712 C C . LEU A 1 89 ? 7.513 -7.060 -4.417 1.00 83.81 89 LEU A C 1
ATOM 714 O O . LEU A 1 89 ? 8.515 -7.294 -3.738 1.00 83.81 89 LEU A O 1
ATOM 718 N N . LYS A 1 90 ? 7.256 -7.744 -5.536 1.00 80.06 90 LYS A N 1
ATOM 719 C CA . LYS A 1 90 ? 8.156 -8.764 -6.100 1.00 80.06 90 LYS A CA 1
ATOM 720 C C . LYS A 1 90 ? 8.239 -8.621 -7.614 1.00 80.06 90 LYS A C 1
ATOM 722 O O . LYS A 1 90 ? 7.229 -8.709 -8.291 1.00 80.06 90 LYS A O 1
ATOM 727 N N . PHE A 1 91 ? 9.449 -8.450 -8.153 1.00 72.12 91 PHE A N 1
ATOM 728 C CA . PHE A 1 91 ? 9.726 -8.511 -9.601 1.00 72.12 91 PHE A CA 1
ATOM 729 C C . PHE A 1 91 ? 8.776 -7.689 -10.501 1.00 72.12 91 PHE A C 1
ATOM 731 O O . PHE A 1 91 ? 8.394 -8.138 -11.576 1.00 72.12 91 PHE A O 1
ATOM 738 N N . GLY A 1 92 ? 8.404 -6.475 -10.083 1.00 71.44 92 GLY A N 1
ATOM 739 C CA . GLY A 1 92 ? 7.494 -5.614 -10.857 1.00 71.44 92 GLY A CA 1
ATOM 740 C C . GLY A 1 92 ? 6.003 -5.907 -10.657 1.00 71.44 92 GLY A C 1
ATOM 741 O O . GLY A 1 92 ? 5.174 -5.230 -11.260 1.00 71.44 92 GLY A O 1
ATOM 742 N N . VAL A 1 93 ? 5.672 -6.860 -9.785 1.00 82.06 93 VAL A N 1
ATOM 743 C CA . VAL A 1 93 ? 4.319 -7.129 -9.300 1.00 82.06 93 VAL A CA 1
ATOM 744 C C . VAL A 1 93 ? 4.157 -6.494 -7.924 1.00 82.06 93 VAL A C 1
ATOM 746 O O . VAL A 1 93 ? 4.939 -6.780 -7.010 1.00 82.06 93 VAL A O 1
ATOM 749 N N . ALA A 1 94 ? 3.158 -5.628 -7.789 1.00 86.19 94 ALA A N 1
ATOM 750 C CA . ALA A 1 94 ? 2.722 -5.072 -6.516 1.00 86.19 94 ALA A CA 1
ATOM 751 C C . ALA A 1 94 ? 1.434 -5.778 -6.092 1.00 86.19 94 ALA A C 1
ATOM 753 O O . ALA A 1 94 ? 0.448 -5.774 -6.822 1.00 86.19 94 ALA A O 1
ATOM 754 N N . GLU A 1 95 ? 1.453 -6.395 -4.921 1.00 90.69 95 GLU A N 1
ATOM 755 C CA . GLU A 1 95 ? 0.302 -7.052 -4.319 1.00 90.69 95 GLU A CA 1
ATOM 756 C C . GLU A 1 95 ? 0.045 -6.411 -2.957 1.00 90.69 95 GLU A C 1
ATOM 758 O O . GLU A 1 95 ? 0.965 -6.279 -2.145 1.00 90.69 95 GLU A O 1
ATOM 763 N N . ILE A 1 96 ? -1.197 -6.009 -2.702 1.00 92.00 96 ILE A N 1
ATOM 764 C CA . ILE A 1 96 ? -1.625 -5.524 -1.393 1.00 92.00 96 ILE A CA 1
ATOM 765 C C . ILE A 1 96 ? -2.777 -6.399 -0.928 1.00 92.00 96 ILE A C 1
ATOM 767 O O . ILE A 1 96 ? -3.771 -6.546 -1.632 1.00 92.00 96 ILE A O 1
ATOM 771 N N . ARG A 1 97 ? -2.625 -6.996 0.253 1.00 94.19 97 ARG A N 1
ATOM 772 C CA . ARG A 1 97 ? -3.617 -7.892 0.853 1.00 94.19 97 ARG A CA 1
ATOM 773 C C . ARG A 1 97 ? -4.191 -7.273 2.109 1.00 94.19 97 ARG A C 1
ATOM 775 O O . ARG A 1 97 ? -3.431 -6.774 2.939 1.00 94.19 97 ARG A O 1
ATOM 782 N N . LEU A 1 98 ? -5.501 -7.370 2.260 1.00 93.88 98 LEU A N 1
ATOM 783 C CA . LEU A 1 98 ? -6.230 -6.923 3.429 1.00 93.88 98 LEU A CA 1
ATOM 784 C C . LEU A 1 98 ? -6.810 -8.130 4.160 1.00 93.88 98 LEU A C 1
ATOM 786 O O . LEU A 1 98 ? -7.577 -8.910 3.599 1.00 93.88 98 LEU A O 1
ATOM 790 N N . PHE A 1 99 ? -6.455 -8.258 5.431 1.00 93.88 99 PHE A N 1
ATOM 791 C CA . PHE A 1 99 ? -6.988 -9.270 6.324 1.00 93.88 99 PHE A CA 1
ATOM 792 C C . PHE A 1 99 ? -7.832 -8.622 7.419 1.00 93.88 99 PHE A C 1
ATOM 794 O O . PHE A 1 99 ? -7.481 -7.542 7.901 1.00 93.88 99 PHE A O 1
ATOM 801 N N . ARG A 1 100 ? -8.879 -9.322 7.853 1.00 92.94 100 ARG A N 1
ATOM 802 C CA . ARG A 1 100 ? -9.695 -9.010 9.029 1.00 92.94 100 ARG A CA 1
ATOM 803 C C . ARG A 1 100 ? -9.741 -10.244 9.919 1.00 92.94 100 ARG A C 1
ATOM 805 O O . ARG A 1 100 ? -10.061 -11.327 9.444 1.00 92.94 100 ARG A O 1
ATOM 812 N N . ASP A 1 101 ? -9.343 -10.098 11.177 1.00 93.44 101 ASP A N 1
ATOM 813 C CA . ASP A 1 101 ? -9.268 -11.182 12.169 1.00 93.44 101 ASP A CA 1
ATOM 814 C C . ASP A 1 101 ? -8.479 -12.413 11.676 1.00 93.44 101 ASP A C 1
ATOM 816 O O . ASP A 1 101 ? -8.765 -13.560 12.011 1.00 93.44 101 ASP A O 1
ATOM 820 N N . GLY A 1 102 ? -7.454 -12.163 10.855 1.00 91.31 102 GLY A N 1
ATOM 821 C CA . GLY A 1 102 ? -6.601 -13.193 10.258 1.00 91.31 102 GLY A CA 1
ATOM 822 C C . GLY A 1 102 ? -7.125 -13.802 8.952 1.00 91.31 102 GLY A C 1
ATOM 823 O O . GLY A 1 102 ? -6.368 -14.510 8.285 1.00 91.31 102 GLY A O 1
ATOM 824 N N . GLU A 1 103 ? -8.354 -13.495 8.537 1.00 90.12 103 GLU A N 1
ATOM 825 C CA . GLU A 1 103 ? -8.942 -13.940 7.272 1.00 90.12 103 GLU A CA 1
ATOM 826 C C . GLU A 1 103 ? -8.676 -12.926 6.153 1.00 90.12 103 GLU A C 1
ATOM 828 O O . GLU A 1 103 ? -8.805 -11.724 6.362 1.00 90.12 103 GLU A O 1
ATOM 833 N N . LEU A 1 104 ? -8.284 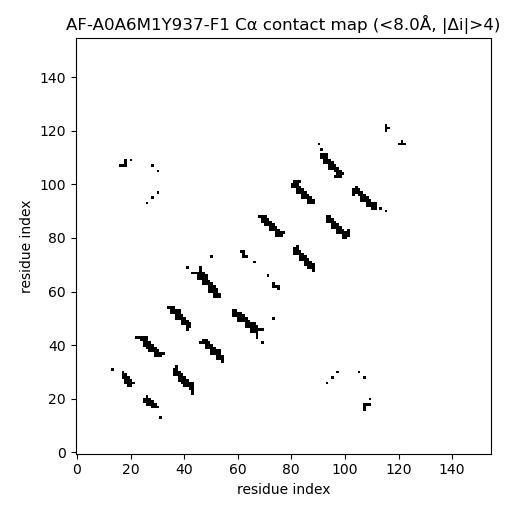-13.393 4.963 1.00 91.38 104 LEU A N 1
ATOM 834 C CA . LEU A 1 104 ? -8.087 -12.531 3.794 1.00 91.38 104 LEU A CA 1
ATOM 835 C C . LEU A 1 104 ? -9.453 -12.091 3.260 1.00 91.38 104 LEU A C 1
ATOM 837 O O . LEU A 1 104 ? -10.189 -12.919 2.731 1.00 91.38 104 LEU A O 1
ATOM 841 N N . ILE A 1 105 ? -9.759 -10.801 3.367 1.00 89.25 105 ILE A N 1
ATOM 842 C CA . ILE A 1 105 ? -11.043 -10.245 2.922 1.00 89.25 105 ILE A CA 1
ATOM 843 C C . ILE A 1 105 ? -10.959 -9.581 1.549 1.00 89.25 105 ILE A C 1
ATOM 845 O O . ILE A 1 105 ? -11.939 -9.602 0.813 1.00 89.25 105 ILE A O 1
ATOM 849 N N . ASP A 1 106 ? -9.798 -9.025 1.191 1.00 88.94 106 ASP A N 1
ATOM 850 C CA . ASP A 1 106 ? -9.580 -8.413 -0.119 1.00 88.94 106 ASP A CA 1
ATOM 851 C C . ASP A 1 106 ? -8.096 -8.450 -0.520 1.00 88.94 106 ASP A C 1
ATOM 853 O O . ASP A 1 106 ? -7.190 -8.546 0.318 1.00 88.94 106 ASP A O 1
ATOM 857 N N . SER A 1 107 ? -7.831 -8.378 -1.819 1.00 89.12 107 SER A N 1
ATOM 858 C CA . SER A 1 107 ? -6.489 -8.257 -2.369 1.00 89.12 107 SER A CA 1
ATOM 859 C C . SER A 1 107 ? -6.511 -7.559 -3.718 1.00 89.12 107 SER A C 1
ATOM 861 O O . SER A 1 107 ? -7.173 -8.025 -4.644 1.00 89.12 107 SER A O 1
ATOM 863 N N . ASP A 1 108 ? -5.674 -6.538 -3.863 1.00 87.69 108 ASP A N 1
ATOM 864 C CA . ASP A 1 108 ? -5.414 -5.903 -5.147 1.00 87.69 108 ASP A CA 1
ATOM 865 C C . ASP A 1 108 ? -4.033 -6.312 -5.670 1.00 87.69 108 ASP A C 1
ATOM 867 O O . ASP A 1 108 ? -3.032 -6.325 -4.942 1.00 87.69 108 ASP A O 1
ATOM 871 N N . LEU A 1 109 ? -3.980 -6.633 -6.962 1.00 86.44 109 LEU A N 1
ATOM 872 C CA . LEU A 1 109 ? -2.774 -7.046 -7.667 1.00 86.44 109 LEU A CA 1
ATOM 873 C C . LEU A 1 109 ? -2.552 -6.141 -8.877 1.00 86.44 109 LEU A C 1
ATOM 875 O O . LEU A 1 109 ? -3.384 -6.074 -9.779 1.00 86.44 109 LEU A O 1
ATOM 879 N N . HIS A 1 110 ? -1.385 -5.509 -8.940 1.00 80.44 110 HIS A N 1
ATOM 880 C CA . HIS A 1 110 ? -0.916 -4.811 -10.125 1.00 80.44 110 HIS A CA 1
ATOM 881 C C . HIS A 1 110 ? 0.307 -5.520 -10.704 1.00 80.44 110 HIS A C 1
ATOM 883 O O . HIS A 1 110 ? 1.396 -5.506 -10.125 1.00 80.44 110 HIS A O 1
ATOM 889 N N . ASP A 1 111 ? 0.126 -6.114 -11.880 1.00 75.75 111 ASP A N 1
ATOM 890 C CA . ASP A 1 111 ? 1.216 -6.588 -12.726 1.00 75.75 111 ASP A CA 1
ATOM 891 C C . ASP A 1 111 ? 1.603 -5.452 -13.684 1.00 75.75 111 ASP A C 1
ATOM 893 O O . ASP A 1 111 ? 0.844 -5.098 -14.588 1.00 75.75 111 ASP A O 1
ATOM 897 N N . GLY A 1 112 ? 2.787 -4.862 -13.483 1.00 58.97 112 GLY A N 1
ATOM 898 C CA . GLY A 1 112 ? 3.308 -3.750 -14.286 1.00 58.97 112 GLY A CA 1
ATOM 899 C C . GLY A 1 112 ? 3.615 -4.096 -15.752 1.00 58.97 112 GLY A C 1
ATOM 900 O O . GLY A 1 112 ? 4.307 -3.336 -16.432 1.00 58.97 112 GLY A O 1
ATOM 901 N N . GLY A 1 113 ? 3.166 -5.249 -16.255 1.00 46.22 113 GLY A N 1
ATOM 902 C CA . GLY A 1 113 ? 3.272 -5.646 -17.659 1.00 46.22 113 GLY A CA 1
ATOM 903 C C . GLY A 1 113 ? 4.690 -6.019 -18.093 1.00 46.22 113 GLY A C 1
ATOM 904 O O . GLY A 1 113 ? 4.914 -6.386 -19.253 1.00 46.22 113 GLY A O 1
ATOM 905 N N . VAL A 1 114 ? 5.664 -5.985 -17.181 1.00 44.25 114 VAL A N 1
ATOM 906 C CA . VAL A 1 114 ? 6.937 -6.654 -17.411 1.00 44.25 114 VAL A CA 1
ATOM 907 C C . VAL A 1 114 ? 6.680 -8.128 -17.152 1.00 44.25 114 VAL A C 1
ATOM 909 O O . VAL A 1 114 ? 6.779 -8.593 -16.026 1.00 44.25 114 VAL A O 1
ATOM 912 N N . ARG A 1 115 ? 6.348 -8.861 -18.222 1.00 40.12 115 ARG A N 1
ATOM 913 C CA . ARG A 1 115 ? 6.295 -10.329 -18.254 1.00 40.12 115 ARG A CA 1
ATOM 914 C C . ARG A 1 115 ? 7.681 -10.910 -17.952 1.00 40.12 115 ARG A C 1
ATOM 916 O O . ARG A 1 115 ? 8.346 -11.452 -18.835 1.00 40.12 115 ARG A O 1
ATOM 923 N N . ILE A 1 116 ? 8.161 -10.758 -16.725 1.00 41.97 116 ILE A N 1
ATOM 924 C CA . ILE A 1 116 ? 9.262 -11.549 -16.205 1.00 41.97 116 ILE A CA 1
ATOM 925 C C . ILE A 1 116 ? 8.601 -12.845 -15.787 1.00 41.97 116 ILE A C 1
ATOM 927 O O . ILE A 1 116 ? 7.959 -12.933 -14.748 1.00 41.97 116 ILE A O 1
ATOM 931 N N . ASN A 1 117 ? 8.694 -13.827 -16.672 1.00 37.66 117 ASN A N 1
ATOM 932 C CA . ASN A 1 117 ? 8.206 -15.161 -16.407 1.00 37.66 117 ASN A CA 1
ATOM 933 C C . ASN A 1 117 ? 9.035 -15.735 -15.242 1.00 37.66 117 ASN A C 1
ATOM 935 O O . ASN A 1 117 ? 10.181 -16.159 -15.432 1.00 37.66 117 ASN A O 1
ATOM 939 N N . LEU A 1 118 ? 8.486 -15.639 -14.024 1.00 40.88 118 LEU A N 1
ATOM 940 C CA . LEU A 1 118 ? 9.156 -15.980 -12.765 1.00 40.88 118 LEU A CA 1
ATOM 941 C C . LEU A 1 118 ? 9.575 -17.452 -12.699 1.00 40.88 118 LEU A C 1
ATOM 943 O O . LEU A 1 118 ? 10.448 -17.798 -11.911 1.00 40.88 118 LEU A O 1
ATOM 947 N N . GLU A 1 119 ? 8.999 -18.303 -13.546 1.00 39.88 119 GLU A N 1
ATOM 948 C CA . GLU A 1 119 ? 9.292 -19.734 -13.566 1.00 39.88 119 GLU A CA 1
ATOM 949 C C . GLU A 1 119 ? 10.606 -20.092 -14.283 1.00 39.88 119 GLU A C 1
ATOM 951 O O . GLU A 1 119 ? 11.085 -21.209 -14.125 1.00 39.88 119 GLU A O 1
ATOM 956 N N . THR A 1 120 ? 11.232 -19.188 -15.057 1.00 43.91 120 THR A N 1
ATOM 957 C CA . THR A 1 120 ? 12.377 -19.578 -15.921 1.00 43.91 120 THR A CA 1
ATOM 958 C C . THR A 1 120 ? 13.628 -18.703 -15.859 1.00 43.91 120 THR A C 1
ATOM 960 O O . THR A 1 120 ? 14.655 -19.099 -16.411 1.00 43.91 120 THR A O 1
ATOM 963 N N . GLY A 1 121 ? 13.602 -17.521 -15.231 1.00 42.78 121 GLY A N 1
ATOM 964 C CA . GLY A 1 121 ? 14.799 -16.671 -15.091 1.00 42.78 121 GLY A CA 1
ATOM 965 C C . GLY A 1 121 ? 15.437 -16.203 -16.413 1.00 42.78 121 GLY A C 1
ATOM 966 O O . GLY A 1 121 ? 16.560 -15.701 -16.414 1.00 42.78 121 GLY A O 1
ATOM 967 N N . ARG A 1 122 ? 14.754 -16.347 -17.556 1.00 37.97 122 ARG A N 1
ATOM 968 C CA . ARG A 1 122 ? 15.272 -15.924 -18.864 1.00 37.97 122 ARG A CA 1
ATOM 969 C C . ARG A 1 122 ? 14.674 -14.582 -19.262 1.00 37.97 122 ARG A C 1
ATOM 971 O O . ARG A 1 122 ? 13.552 -14.491 -19.752 1.00 37.97 122 ARG A O 1
ATOM 978 N N . MET A 1 123 ? 15.468 -13.531 -19.075 1.00 47.50 123 MET A N 1
ATOM 979 C CA . MET A 1 123 ? 15.233 -12.221 -19.674 1.00 47.50 123 MET A CA 1
ATOM 980 C C . MET A 1 123 ? 15.150 -12.389 -21.197 1.00 47.50 123 MET A C 1
ATOM 982 O O . MET A 1 123 ? 16.078 -12.916 -21.814 1.00 47.50 123 MET A O 1
ATOM 986 N N . ASN A 1 124 ? 14.048 -11.964 -21.821 1.00 55.56 124 ASN A N 1
ATOM 987 C CA . ASN A 1 124 ? 13.913 -11.999 -23.276 1.00 55.56 124 ASN A CA 1
ATOM 988 C C . ASN A 1 124 ? 14.770 -10.882 -23.900 1.00 55.56 124 ASN A C 1
ATOM 990 O O . ASN A 1 124 ? 14.260 -9.843 -24.326 1.00 55.56 124 ASN A O 1
ATOM 994 N N . TRP A 1 125 ? 16.091 -11.099 -23.927 1.00 59.28 125 TRP A N 1
ATOM 995 C CA . TRP A 1 125 ? 17.104 -10.186 -24.464 1.00 59.28 125 TRP A CA 1
ATOM 996 C C . TRP A 1 125 ? 16.763 -9.697 -25.869 1.00 59.28 125 TRP A C 1
ATOM 998 O O . TRP A 1 125 ? 17.063 -8.558 -26.199 1.00 59.28 125 TRP A O 1
ATOM 1008 N N . SER A 1 126 ? 16.065 -10.502 -26.676 1.00 61.91 126 SER A N 1
ATOM 1009 C CA . SER A 1 126 ? 15.650 -10.100 -28.022 1.00 61.91 126 SER A CA 1
ATOM 1010 C C . SER A 1 126 ? 14.633 -8.947 -28.021 1.00 61.91 126 SER A C 1
ATOM 1012 O O . SER A 1 126 ? 14.710 -8.060 -28.869 1.00 61.91 126 SER A O 1
ATOM 1014 N N . ALA A 1 127 ? 13.709 -8.912 -27.056 1.00 60.91 127 ALA A N 1
ATOM 1015 C CA . ALA A 1 127 ? 12.701 -7.860 -26.940 1.00 60.91 127 ALA A CA 1
ATOM 1016 C C . ALA A 1 127 ? 13.275 -6.600 -26.274 1.00 60.91 127 ALA A C 1
ATOM 1018 O O . ALA A 1 127 ? 12.994 -5.483 -26.711 1.00 60.91 127 ALA A O 1
ATOM 1019 N N . THR A 1 128 ? 14.122 -6.778 -25.257 1.00 65.12 128 THR A N 1
ATOM 1020 C CA . THR A 1 128 ? 14.826 -5.680 -24.581 1.00 65.12 128 THR A CA 1
ATOM 1021 C C . THR A 1 128 ? 15.822 -5.001 -25.522 1.00 65.12 128 THR A C 1
ATOM 1023 O O . THR A 1 128 ? 15.825 -3.777 -25.631 1.00 65.12 128 THR A O 1
ATOM 1026 N N . LEU A 1 129 ? 16.600 -5.776 -26.286 1.00 71.50 129 LEU A N 1
ATOM 1027 C CA . LEU A 1 129 ? 17.564 -5.239 -27.243 1.00 71.50 129 LEU A CA 1
ATOM 1028 C C . LEU A 1 129 ? 16.863 -4.510 -28.393 1.00 71.50 129 LEU A C 1
ATOM 1030 O O . LEU A 1 129 ? 17.283 -3.412 -28.728 1.00 71.50 129 LEU A O 1
ATOM 1034 N N . LYS A 1 130 ? 15.743 -5.022 -28.926 1.00 71.94 130 LYS A N 1
ATOM 1035 C CA . LYS A 1 130 ? 14.950 -4.311 -29.952 1.00 71.94 130 LYS A CA 1
ATOM 1036 C C . LYS A 1 130 ? 14.436 -2.942 -29.490 1.00 71.94 130 LYS A C 1
ATOM 1038 O O . LYS A 1 130 ? 14.310 -2.047 -30.317 1.00 71.94 130 LYS A O 1
ATOM 1043 N N . LYS A 1 131 ? 14.159 -2.764 -28.192 1.00 68.94 131 LYS A N 1
ATOM 1044 C CA . LYS A 1 131 ? 13.730 -1.471 -27.628 1.00 68.94 131 LYS A CA 1
ATOM 1045 C C . LYS A 1 131 ? 14.887 -0.498 -27.403 1.00 68.94 131 LYS A C 1
ATOM 1047 O O . LYS A 1 131 ? 14.702 0.700 -27.575 1.00 68.94 131 LYS A O 1
ATOM 1052 N N . ILE A 1 132 ? 16.065 -0.999 -27.031 1.00 72.94 132 ILE A N 1
ATOM 1053 C CA . ILE A 1 132 ? 17.247 -0.166 -26.752 1.00 72.94 132 ILE A CA 1
ATOM 1054 C C . ILE A 1 132 ? 18.010 0.173 -28.044 1.00 72.94 132 ILE A C 1
ATOM 1056 O O . ILE A 1 132 ? 18.595 1.248 -28.152 1.00 72.94 132 ILE A O 1
ATOM 1060 N N . LEU A 1 133 ? 17.960 -0.705 -29.052 1.00 75.38 133 LEU A N 1
ATOM 1061 C CA . LEU A 1 133 ? 18.645 -0.555 -30.336 1.00 75.38 133 LEU A CA 1
ATOM 1062 C C . LEU A 1 133 ? 18.411 0.802 -31.025 1.00 75.38 133 LEU A C 1
ATOM 1064 O O . LEU A 1 133 ? 19.405 1.402 -31.420 1.00 75.38 133 LEU A O 1
ATOM 1068 N N . PRO A 1 134 ? 17.183 1.348 -31.143 1.00 73.38 134 PRO A N 1
ATOM 1069 C CA . PRO A 1 134 ? 16.998 2.662 -31.760 1.00 73.38 134 PRO A CA 1
ATOM 1070 C C . PRO A 1 134 ? 17.696 3.794 -30.989 1.00 73.38 134 PRO A C 1
ATOM 1072 O O . PRO A 1 134 ? 18.272 4.679 -31.615 1.00 73.38 134 PRO A O 1
ATOM 1075 N N . ALA A 1 135 ? 17.725 3.746 -29.653 1.00 70.50 135 ALA A N 1
ATOM 1076 C CA . ALA A 1 135 ? 18.446 4.732 -28.842 1.00 70.50 135 ALA A CA 1
ATOM 1077 C C . ALA A 1 135 ? 19.973 4.584 -28.97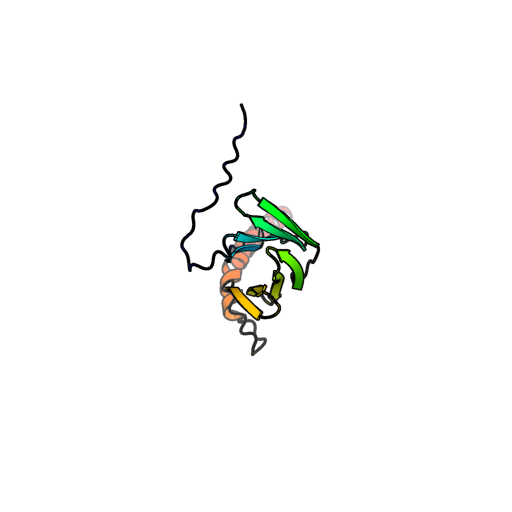2 1.00 70.50 135 ALA A C 1
ATOM 1079 O O . ALA A 1 135 ? 20.685 5.584 -29.043 1.00 70.50 135 ALA A O 1
ATOM 1080 N N . LEU A 1 136 ? 20.474 3.348 -29.063 1.00 73.12 136 LEU A N 1
ATOM 1081 C CA . LEU A 1 136 ? 21.891 3.053 -29.304 1.00 73.12 136 LEU A CA 1
ATOM 1082 C C . LEU A 1 136 ? 22.350 3.493 -30.697 1.00 73.12 136 LEU A C 1
ATOM 1084 O O . LEU A 1 136 ? 23.424 4.071 -30.824 1.00 73.12 136 LEU A O 1
ATOM 1088 N N . VAL A 1 137 ? 21.541 3.257 -31.731 1.00 75.94 137 VAL A N 1
ATOM 1089 C CA . VAL A 1 137 ? 21.827 3.708 -33.101 1.00 75.94 137 VAL A CA 1
ATOM 1090 C C . VAL A 1 137 ? 21.829 5.233 -33.161 1.00 75.94 137 VAL A C 1
ATOM 1092 O O . VAL A 1 137 ? 22.757 5.820 -33.712 1.00 75.94 137 VAL A O 1
ATOM 1095 N N . LEU A 1 138 ? 20.842 5.885 -32.541 1.00 74.06 138 LEU A N 1
ATOM 1096 C CA . LEU A 1 138 ? 20.765 7.343 -32.518 1.00 74.06 138 LEU A CA 1
ATOM 1097 C C . LEU A 1 138 ? 21.948 7.964 -31.754 1.00 74.06 138 LEU A C 1
ATOM 1099 O O . LEU A 1 138 ? 22.591 8.880 -32.261 1.00 74.06 138 LEU A O 1
ATOM 1103 N N . GLY A 1 139 ? 22.290 7.428 -30.579 1.00 69.62 139 GLY A N 1
ATOM 1104 C CA . GLY A 1 139 ? 23.460 7.864 -29.811 1.00 69.62 139 GLY A CA 1
ATOM 1105 C C . GLY A 1 139 ? 24.785 7.589 -30.528 1.00 69.62 139 GLY A C 1
ATOM 1106 O O . GLY A 1 139 ? 25.679 8.433 -30.521 1.00 69.62 139 GLY A O 1
ATOM 1107 N N . GLY A 1 140 ? 24.898 6.445 -31.208 1.00 73.88 140 GLY A N 1
ATOM 1108 C CA . GLY A 1 140 ? 26.072 6.070 -31.997 1.00 73.88 140 GLY A CA 1
ATOM 1109 C C . GLY A 1 140 ? 26.317 6.998 -33.187 1.00 73.88 140 GLY A C 1
ATOM 1110 O O . GLY A 1 140 ? 27.457 7.383 -33.431 1.00 73.88 140 GLY A O 1
ATOM 1111 N N . LEU A 1 141 ? 25.261 7.426 -33.885 1.00 77.62 141 LEU A N 1
ATOM 1112 C CA . LEU A 1 141 ? 25.369 8.387 -34.989 1.00 77.62 141 LEU A CA 1
ATOM 1113 C C . LEU A 1 141 ? 25.835 9.767 -34.509 1.00 77.62 141 LEU A C 1
ATOM 1115 O O . LEU A 1 141 ? 26.704 10.373 -35.135 1.00 77.62 141 LEU A O 1
ATOM 1119 N N . VAL A 1 142 ? 25.314 10.239 -33.373 1.00 79.00 142 VAL A N 1
ATOM 1120 C CA . VAL A 1 142 ? 25.751 11.506 -32.760 1.00 79.00 142 VAL A CA 1
ATOM 1121 C C . VAL A 1 142 ? 27.216 11.420 -32.319 1.00 79.00 142 VAL A C 1
ATOM 1123 O O . VAL A 1 142 ? 27.999 12.324 -32.608 1.00 79.00 142 VAL A O 1
ATOM 1126 N N . GLY A 1 143 ? 27.613 10.313 -31.684 1.00 70.81 143 GLY A N 1
ATOM 1127 C CA . GLY A 1 143 ? 29.000 10.076 -31.279 1.00 70.81 143 GLY A CA 1
ATOM 1128 C C . GLY A 1 143 ? 29.971 10.004 -32.462 1.00 70.81 143 GLY A C 1
ATOM 1129 O O . GLY A 1 143 ? 31.050 10.591 -32.403 1.00 70.81 143 GLY A O 1
ATOM 1130 N N . ALA A 1 144 ? 29.578 9.353 -33.561 1.00 75.69 144 ALA A N 1
ATOM 1131 C CA . ALA A 1 144 ? 30.385 9.265 -34.778 1.00 75.69 144 ALA A CA 1
ATOM 1132 C C . ALA A 1 144 ? 30.553 10.628 -35.471 1.00 75.69 144 ALA A C 1
ATOM 1134 O O . ALA A 1 144 ? 31.660 10.973 -35.881 1.00 75.69 144 ALA A O 1
ATOM 1135 N N . ALA A 1 145 ? 29.487 11.430 -35.551 1.00 76.06 145 ALA A N 1
ATOM 1136 C CA . ALA A 1 145 ? 29.551 12.785 -36.099 1.00 76.06 145 ALA A CA 1
ATOM 1137 C C . ALA A 1 145 ? 30.459 13.699 -35.259 1.00 76.06 145 ALA A C 1
ATOM 1139 O O . ALA A 1 145 ? 31.281 14.433 -35.806 1.00 76.06 145 ALA A O 1
ATOM 1140 N N . PHE A 1 146 ? 30.366 13.611 -33.928 1.00 78.06 146 PHE A N 1
ATOM 1141 C CA . PHE A 1 146 ? 31.225 14.374 -33.024 1.00 78.06 146 PHE A CA 1
ATOM 1142 C C . PHE A 1 146 ? 32.693 13.930 -33.116 1.00 78.06 146 PHE A C 1
ATOM 1144 O O . PHE A 1 146 ? 33.586 14.767 -33.222 1.00 78.06 146 PHE A O 1
ATOM 1151 N N . GLY A 1 147 ? 32.951 12.619 -33.153 1.00 77.38 147 GLY A N 1
ATOM 1152 C CA . GLY A 1 147 ? 34.296 12.066 -33.324 1.00 77.38 147 GLY A CA 1
ATOM 1153 C C . GLY A 1 147 ? 34.939 12.459 -34.655 1.00 77.38 147 GLY A C 1
ATOM 1154 O O . GLY A 1 147 ? 36.121 12.795 -34.684 1.00 77.38 147 GLY A O 1
ATOM 1155 N N . TYR A 1 148 ? 34.162 12.492 -35.743 1.00 82.12 148 TYR A N 1
ATOM 1156 C CA . TYR A 1 148 ? 34.633 12.970 -37.044 1.00 82.12 148 TYR A CA 1
ATOM 1157 C C . TYR A 1 148 ? 34.997 14.462 -37.011 1.00 82.12 148 TYR A C 1
ATOM 1159 O O . TYR A 1 148 ? 36.067 14.837 -37.487 1.00 82.12 148 TYR A O 1
ATOM 1167 N N . LEU A 1 149 ? 34.160 15.308 -36.399 1.00 78.62 149 LEU A N 1
ATOM 1168 C CA . LEU A 1 149 ? 34.438 16.743 -36.259 1.00 78.62 149 LEU A CA 1
ATOM 1169 C C . LEU A 1 149 ? 35.705 17.000 -35.435 1.00 78.62 149 LEU A C 1
ATOM 1171 O O . LEU A 1 149 ? 36.584 17.735 -35.880 1.00 78.62 149 LEU A O 1
ATOM 1175 N N . VAL A 1 150 ? 35.846 16.343 -34.282 1.00 79.62 150 VAL A N 1
ATOM 1176 C CA . VAL A 1 150 ? 37.046 16.455 -33.439 1.00 79.62 150 VAL A CA 1
ATOM 1177 C C . VAL A 1 150 ? 38.283 15.936 -34.179 1.00 79.62 150 VAL A C 1
ATOM 1179 O O . VAL A 1 150 ? 39.297 16.622 -34.221 1.00 79.62 150 VAL A O 1
ATOM 1182 N N . GLY A 1 151 ? 38.202 14.775 -34.833 1.00 73.12 151 GLY A N 1
ATOM 1183 C CA . GLY A 1 151 ? 39.310 14.223 -35.619 1.00 73.12 151 GLY A CA 1
ATOM 1184 C C . GLY A 1 151 ? 39.722 15.101 -36.806 1.00 73.12 151 GLY A C 1
ATOM 1185 O O . GLY A 1 151 ? 40.898 15.136 -37.157 1.00 73.12 151 GLY A O 1
ATOM 1186 N N . SER A 1 152 ? 38.784 15.848 -37.394 1.00 71.75 152 SER A N 1
ATOM 1187 C CA . SER A 1 152 ? 39.072 16.801 -38.473 1.00 71.75 152 SER A CA 1
ATOM 1188 C C . SER A 1 152 ? 39.743 18.096 -37.996 1.00 71.75 152 SER A C 1
ATOM 1190 O O . SER A 1 152 ? 40.462 18.716 -38.770 1.00 71.75 152 SER A O 1
ATOM 1192 N N . LEU A 1 153 ? 39.550 18.481 -36.728 1.00 73.12 153 LEU A N 1
ATOM 1193 C CA . LEU A 1 153 ? 40.169 19.661 -36.105 1.00 73.12 153 LEU A CA 1
ATOM 1194 C C . LEU A 1 153 ? 41.633 19.433 -35.694 1.00 73.12 153 LEU A C 1
ATOM 1196 O O . LEU A 1 153 ? 42.375 20.398 -35.542 1.00 73.12 153 LEU A O 1
ATOM 1200 N N . PHE A 1 154 ? 42.048 18.176 -35.513 1.00 68.88 154 PHE A N 1
ATOM 1201 C CA . PHE A 1 154 ? 43.421 17.789 -35.161 1.00 68.88 154 PHE A CA 1
ATOM 1202 C C . PHE A 1 154 ? 44.230 17.258 -36.361 1.00 68.88 154 PHE A C 1
ATOM 1204 O O . PHE A 1 154 ? 45.217 16.545 -36.165 1.00 68.88 154 PHE A O 1
ATOM 1211 N N . LYS A 1 155 ? 43.807 17.571 -37.593 1.00 50.41 155 LYS A N 1
ATOM 1212 C CA . LYS A 1 155 ? 44.504 17.203 -38.833 1.00 50.41 155 LYS A CA 1
ATOM 1213 C C . LYS A 1 155 ? 45.274 18.379 -39.422 1.00 50.41 155 LYS A C 1
ATOM 1215 O O . LYS A 1 155 ? 44.731 19.503 -39.398 1.00 50.41 155 LYS A O 1
#

Nearest PDB structures (foldseek):
  4h52-assembly1_A  TM=4.630E-01  e=4.896E-01  Influenza A virus (A/RI/5+/1957(H2N2))
  5o7v-assembly2_B  TM=4.835E-01  e=8.364E-01  Ralstonia solanacearum
  2bs6-assembly1_B  TM=4.725E-01  e=9.822E-01  Ralstonia solanacearum
  3zw0-assembly1_A  TM=4.759E-01 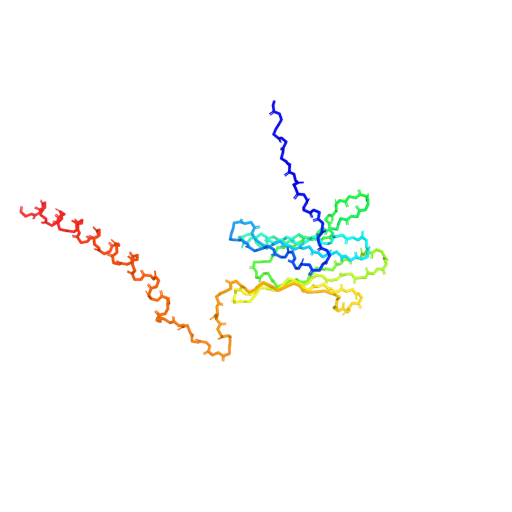 e=2.576E+00  Burkholderia ambifaria AMMD
  6z5z-assembly1_A  TM=4.726E-01  e=2.576E+00  Ralstonia solanacearum

Solvent-accessible surface area (backbone atoms only — not comparable to full-atom values): 9280 Å² total; per-residue (Å²): 136,82,85,80,78,79,79,78,75,79,82,81,66,95,88,61,82,56,70,45,77,42,92,85,75,14,40,37,34,60,44,84,53,96,87,28,38,40,37,40,39,32,34,73,86,74,13,39,33,41,33,30,41,32,45,98,92,42,79,44,80,69,40,76,52,73,41,80,65,39,70,48,80,43,70,45,77,56,99,93,38,45,34,35,40,35,40,39,53,54,87,65,30,42,36,41,38,36,25,49,74,84,42,79,76,48,73,46,75,46,72,72,75,65,83,66,59,81,91,68,80,70,77,62,56,71,63,55,45,65,67,46,44,62,58,50,53,53,51,48,52,53,51,49,53,51,50,51,54,55,56,59,73,78,105